Protein AF-A0A2M7J501-F1 (afdb_monomer_lite)

Foldseek 3Di:
DVVLCVLVVVCVVVVDDDDPVNVVVSVVVVVVVVVVVVVVVVVVVVVVVVDDDDDPVVVVVVVCVVVVVVCCVVVVD

Radius of gyration: 19.28 Å; chains: 1; bounding box: 32×40×46 Å

Structure (mmCIF, N/CA/C/O backbone):
data_AF-A0A2M7J501-F1
#
_entry.id   AF-A0A2M7J501-F1
#
loop_
_atom_site.group_PDB
_atom_site.id
_atom_site.type_symbol
_atom_site.label_atom_id
_atom_site.label_alt_id
_atom_site.label_comp_id
_atom_site.label_asym_id
_atom_site.label_entity_id
_atom_site.label_seq_id
_atom_site.pdbx_PDB_ins_code
_atom_site.Cartn_x
_atom_site.Cartn_y
_atom_site.Cartn_z
_atom_site.occupancy
_atom_site.B_iso_or_equiv
_atom_site.auth_seq_id
_atom_site.auth_comp_id
_atom_site.auth_asym_id
_atom_site.auth_atom_id
_atom_site.pdbx_PDB_model_num
ATOM 1 N N . LEU A 1 1 ? -3.639 0.129 -4.435 1.00 62.06 1 LEU A N 1
ATOM 2 C CA . LEU A 1 1 ? -5.100 0.401 -4.272 1.00 62.06 1 LEU A CA 1
ATOM 3 C C . LEU A 1 1 ? -5.887 -0.856 -3.895 1.00 62.06 1 LEU A C 1
ATOM 5 O O . LEU A 1 1 ? -6.726 -0.773 -3.009 1.00 62.06 1 LEU A O 1
ATOM 9 N N . HIS A 1 2 ? -5.573 -2.010 -4.497 1.00 76.69 2 HIS A N 1
ATOM 10 C CA . HIS A 1 2 ? -6.091 -3.328 -4.103 1.00 76.69 2 HIS A CA 1
ATOM 11 C C . HIS A 1 2 ? -6.030 -3.581 -2.582 1.00 76.69 2 HIS A C 1
ATOM 13 O O . HIS A 1 2 ? -7.043 -3.918 -1.979 1.00 76.69 2 HIS A O 1
ATOM 19 N N . ASP A 1 3 ? -4.891 -3.298 -1.945 1.00 72.88 3 ASP A N 1
ATOM 20 C CA . ASP A 1 3 ? -4.687 -3.587 -0.514 1.00 72.88 3 ASP A CA 1
ATOM 21 C C . ASP A 1 3 ? -5.621 -2.779 0.398 1.00 72.88 3 ASP A C 1
ATOM 23 O O . ASP A 1 3 ? -6.123 -3.276 1.400 1.00 72.88 3 ASP A O 1
ATOM 27 N N . VAL A 1 4 ? -5.938 -1.546 0.003 1.00 78.50 4 VAL A N 1
ATOM 28 C CA . VAL A 1 4 ? -6.841 -0.649 0.739 1.00 78.50 4 VAL A CA 1
ATOM 29 C C . VAL A 1 4 ? -8.287 -1.118 0.617 1.00 78.50 4 VAL A C 1
ATOM 31 O O . VAL A 1 4 ? -9.026 -1.112 1.598 1.00 78.50 4 VAL A O 1
ATOM 34 N N . VAL A 1 5 ? -8.683 -1.560 -0.580 1.00 83.25 5 VAL A N 1
ATOM 35 C CA . VAL A 1 5 ? -10.023 -2.103 -0.840 1.00 83.25 5 VAL A CA 1
ATOM 36 C C . VAL A 1 5 ? -10.237 -3.402 -0.064 1.00 83.25 5 VAL A C 1
ATOM 38 O O . VAL A 1 5 ? -11.311 -3.591 0.501 1.00 83.25 5 VAL A O 1
ATOM 41 N N . ILE A 1 6 ? -9.217 -4.260 0.033 1.00 84.38 6 ILE A N 1
ATOM 42 C CA . ILE A 1 6 ? -9.283 -5.485 0.839 1.00 84.38 6 ILE A CA 1
ATOM 43 C C . ILE A 1 6 ? -9.431 -5.161 2.325 1.00 84.38 6 ILE A C 1
ATOM 45 O O . ILE A 1 6 ? -10.311 -5.720 2.974 1.00 84.38 6 ILE A O 1
ATOM 49 N N . ILE A 1 7 ? -8.617 -4.248 2.866 1.00 82.69 7 ILE A N 1
ATOM 50 C CA . ILE A 1 7 ? -8.667 -3.885 4.291 1.00 82.69 7 ILE A CA 1
ATOM 51 C C . ILE A 1 7 ? -10.033 -3.285 4.651 1.00 82.69 7 ILE A C 1
ATOM 53 O O . ILE A 1 7 ? -10.657 -3.713 5.622 1.00 82.69 7 ILE A O 1
ATOM 57 N N . LEU A 1 8 ? -10.532 -2.338 3.852 1.00 83.12 8 LEU A N 1
ATOM 58 C CA . LEU A 1 8 ? -11.843 -1.726 4.080 1.00 83.12 8 LEU A CA 1
ATOM 59 C C . LEU A 1 8 ? -12.991 -2.725 3.880 1.00 83.12 8 LEU A C 1
ATOM 61 O O . LEU A 1 8 ? -13.940 -2.718 4.660 1.00 83.12 8 LEU A O 1
ATOM 65 N N . GLY A 1 9 ? -12.897 -3.612 2.886 1.00 84.38 9 GLY A N 1
ATOM 66 C CA . GLY A 1 9 ? -13.883 -4.667 2.645 1.00 84.38 9 GLY A CA 1
ATOM 67 C C . GLY A 1 9 ? -13.959 -5.681 3.787 1.00 84.38 9 GLY A C 1
ATOM 68 O O . GLY A 1 9 ? -15.052 -6.082 4.182 1.00 84.38 9 GLY A O 1
ATOM 69 N N . PHE A 1 10 ? -12.817 -6.041 4.376 1.00 85.88 10 PHE A N 1
ATOM 70 C CA . PHE A 1 10 ? -12.754 -6.925 5.539 1.00 85.88 10 PHE A CA 1
ATOM 71 C C . PHE A 1 10 ? -13.379 -6.258 6.773 1.00 85.88 10 PHE A C 1
ATOM 73 O O . PHE A 1 10 ? -14.242 -6.842 7.422 1.00 85.88 10 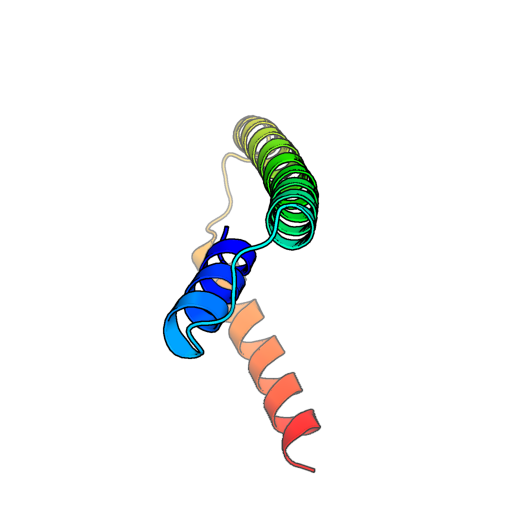PHE A O 1
ATOM 80 N N . PHE A 1 11 ? -13.036 -4.997 7.052 1.00 83.50 11 PHE A N 1
ATOM 81 C CA . PHE A 1 11 ? -13.653 -4.241 8.149 1.00 83.50 11 PHE A CA 1
ATOM 82 C C . PHE A 1 11 ? -15.170 -4.076 7.978 1.00 83.50 11 PHE A C 1
ATOM 84 O O . PHE A 1 11 ? -15.914 -4.235 8.945 1.00 83.50 11 PHE A O 1
ATOM 91 N N . ALA A 1 12 ? -15.636 -3.816 6.753 1.00 84.06 12 ALA A N 1
ATOM 92 C CA . ALA A 1 12 ? -17.059 -3.696 6.447 1.00 84.06 12 ALA A CA 1
ATOM 93 C C . ALA A 1 12 ? -17.818 -5.022 6.637 1.00 84.06 12 ALA A C 1
ATOM 95 O O . ALA A 1 12 ? -18.939 -5.013 7.145 1.00 84.06 12 ALA A O 1
ATOM 96 N N . PHE A 1 13 ? -17.204 -6.155 6.271 1.00 88.75 13 PHE A N 1
ATOM 97 C CA . PHE A 1 13 ? -17.790 -7.488 6.430 1.00 88.75 13 PHE A CA 1
ATOM 98 C C . PHE A 1 13 ? -17.889 -7.919 7.900 1.00 88.75 13 PHE A C 1
ATOM 100 O O . PHE A 1 13 ? -18.915 -8.449 8.318 1.00 88.75 13 PHE A O 1
ATOM 107 N N . PHE A 1 14 ? -16.851 -7.656 8.697 1.00 88.44 14 PHE A N 1
ATOM 108 C CA . PHE A 1 14 ? -16.812 -8.016 10.120 1.00 88.44 14 PHE A CA 1
ATOM 109 C C . PHE A 1 14 ? -17.476 -6.982 11.043 1.00 88.44 14 PHE A C 1
ATOM 111 O O . PHE A 1 14 ? -17.562 -7.223 12.247 1.00 88.44 14 PHE A O 1
ATOM 118 N N . GLN A 1 15 ? -17.960 -5.856 10.497 1.00 82.00 15 GLN A N 1
ATOM 119 C CA . GLN A 1 15 ? -18.589 -4.758 11.250 1.00 82.00 15 GLN A CA 1
ATOM 120 C C . GLN A 1 15 ? -17.705 -4.260 12.412 1.00 82.00 15 GLN A C 1
ATOM 122 O O . GLN A 1 15 ? -18.200 -3.861 13.464 1.00 82.00 15 GLN A O 1
ATOM 127 N N . TRP A 1 16 ? -16.382 -4.315 12.246 1.00 83.56 16 TRP A N 1
ATOM 128 C CA . TRP A 1 16 ? -15.448 -3.885 13.283 1.00 83.56 16 TRP A CA 1
ATOM 129 C C . TRP A 1 16 ? -15.395 -2.365 13.392 1.00 83.56 16 TRP A C 1
ATOM 131 O O . TRP A 1 16 ? -15.499 -1.652 12.392 1.00 83.56 16 TRP A O 1
ATOM 141 N N . GLU A 1 17 ? -15.201 -1.870 14.616 1.00 81.56 17 GLU A N 1
ATOM 142 C CA . GLU A 1 17 ? -15.101 -0.435 14.856 1.00 81.56 17 GLU A CA 1
ATOM 143 C C . GLU A 1 17 ? -13.914 0.162 14.105 1.00 81.56 17 GLU A C 1
ATOM 145 O O . GLU A 1 17 ? -12.751 -0.223 14.272 1.00 81.56 17 GLU A O 1
ATOM 150 N N . PHE A 1 18 ? -14.227 1.151 13.278 1.00 83.56 18 PHE A N 1
ATOM 151 C CA . PHE A 1 18 ? -13.230 1.901 12.547 1.00 83.56 18 PHE A CA 1
ATOM 152 C C . PHE A 1 18 ? -12.634 2.977 13.460 1.00 83.56 18 PHE A C 1
ATOM 154 O O . PHE A 1 18 ? -13.186 4.066 13.614 1.00 83.56 18 PHE A O 1
ATOM 161 N N . SER A 1 19 ? -11.511 2.657 14.105 1.00 87.94 19 SER A N 1
ATOM 162 C CA . SER A 1 19 ? -10.820 3.581 15.008 1.00 87.94 19 SER A CA 1
ATOM 163 C C . SER A 1 19 ? -9.851 4.513 14.268 1.00 87.94 19 SER A C 1
ATOM 165 O O . SER A 1 19 ? -9.385 4.225 13.162 1.00 87.94 19 SER A O 1
ATOM 167 N N . LEU A 1 20 ? -9.476 5.624 14.913 1.00 89.12 20 LEU A N 1
ATOM 168 C CA . LEU A 1 20 ? -8.460 6.554 14.398 1.00 89.12 20 LEU A CA 1
ATOM 169 C C . LEU A 1 20 ? -7.113 5.864 14.123 1.00 89.12 20 LEU A C 1
ATOM 171 O O . LEU A 1 20 ? -6.414 6.231 13.180 1.00 89.12 20 LEU A O 1
ATOM 175 N N . SER A 1 21 ? -6.761 4.839 14.904 1.00 88.56 21 SER A N 1
ATOM 176 C CA . SER A 1 21 ? -5.547 4.045 14.691 1.00 88.56 21 SER A CA 1
ATOM 177 C C . SER A 1 21 ? -5.608 3.235 13.394 1.00 88.56 21 SER A C 1
ATOM 179 O O . SER A 1 21 ? -4.615 3.170 12.671 1.00 88.56 21 SER A O 1
ATOM 181 N N . VAL A 1 22 ? -6.773 2.664 13.063 1.00 85.44 22 VAL A N 1
ATOM 182 C CA . VAL A 1 22 ? -6.986 1.938 11.798 1.00 85.44 22 VAL A CA 1
ATOM 183 C C . VAL A 1 22 ? -6.919 2.906 10.618 1.00 85.44 22 VAL A C 1
ATOM 185 O O . VAL A 1 22 ? -6.237 2.621 9.636 1.00 85.44 22 VAL A O 1
ATOM 188 N N . LEU A 1 23 ? -7.536 4.086 10.735 1.00 86.81 23 LEU A N 1
ATOM 189 C CA . LEU A 1 23 ? -7.436 5.130 9.713 1.00 86.81 23 LEU A CA 1
ATOM 190 C C . LEU A 1 23 ? -5.980 5.549 9.462 1.00 86.81 23 LEU A C 1
ATOM 192 O O . LEU A 1 23 ? -5.552 5.632 8.312 1.00 86.81 23 LEU A O 1
ATOM 196 N N . ALA A 1 24 ? -5.208 5.780 10.527 1.00 89.75 24 ALA A N 1
ATOM 197 C CA . ALA A 1 24 ? -3.798 6.144 10.424 1.00 89.75 24 ALA A CA 1
ATOM 198 C C . ALA A 1 24 ? -2.969 5.048 9.731 1.00 89.75 24 ALA A C 1
ATOM 200 O O . ALA A 1 24 ? -2.155 5.351 8.857 1.00 89.75 24 ALA A O 1
ATOM 201 N N . ALA A 1 25 ? -3.218 3.777 10.062 1.00 86.12 25 ALA A N 1
ATOM 202 C CA . ALA A 1 25 ? -2.565 2.644 9.412 1.00 86.12 25 ALA A CA 1
ATOM 203 C C . ALA A 1 25 ? -2.912 2.555 7.914 1.00 86.12 25 ALA A C 1
ATOM 205 O O . ALA A 1 25 ? -2.023 2.372 7.083 1.00 86.12 25 ALA A O 1
ATOM 206 N N . VAL A 1 26 ? -4.184 2.753 7.548 1.00 86.00 26 VAL A N 1
ATOM 207 C CA . VAL A 1 26 ? -4.631 2.749 6.145 1.00 86.00 26 VAL A CA 1
ATOM 208 C C . VAL A 1 26 ? -3.990 3.890 5.352 1.00 86.00 26 VAL A C 1
ATOM 210 O O . VAL A 1 26 ? -3.533 3.668 4.232 1.00 86.00 26 VAL A O 1
ATOM 213 N N . LEU A 1 27 ? -3.903 5.093 5.927 1.00 86.25 27 LEU A N 1
ATOM 214 C CA . LEU A 1 27 ? -3.250 6.241 5.291 1.00 86.25 27 LEU A CA 1
ATOM 215 C C . LEU A 1 27 ? -1.748 6.014 5.076 1.00 86.25 27 LEU A C 1
ATOM 217 O O . LEU A 1 27 ? -1.225 6.391 4.027 1.00 86.25 27 LEU A O 1
ATOM 221 N N . ALA A 1 28 ? -1.062 5.363 6.018 1.00 87.69 28 ALA A N 1
ATOM 222 C CA . ALA A 1 28 ? 0.350 5.014 5.871 1.00 87.69 28 ALA A CA 1
ATOM 223 C C . ALA A 1 28 ? 0.582 4.028 4.709 1.00 87.69 28 ALA A C 1
ATOM 225 O O . ALA A 1 28 ? 1.456 4.250 3.869 1.00 87.69 28 ALA A O 1
ATOM 226 N N . VAL A 1 29 ? -0.244 2.979 4.611 1.00 85.62 29 VAL A N 1
ATOM 227 C CA . VAL A 1 29 ? -0.183 2.001 3.508 1.00 85.62 29 VAL A CA 1
ATOM 228 C C . VAL A 1 29 ? -0.554 2.648 2.169 1.00 85.62 29 VAL A C 1
ATOM 230 O O . VAL A 1 29 ? 0.105 2.402 1.158 1.00 85.62 29 VAL A O 1
ATOM 233 N N . LEU A 1 30 ? -1.564 3.527 2.154 1.00 86.50 30 LEU A N 1
ATOM 234 C CA . LEU A 1 30 ? -1.920 4.331 0.980 1.00 86.50 30 LEU A CA 1
ATOM 235 C C . LEU A 1 30 ? -0.750 5.189 0.508 1.00 86.50 30 LEU A C 1
ATOM 237 O O . LEU A 1 30 ? -0.449 5.186 -0.681 1.00 86.50 30 LEU A O 1
ATOM 241 N N . GLY A 1 31 ? -0.089 5.898 1.424 1.00 86.75 31 GLY A N 1
ATOM 242 C CA . GLY A 1 31 ? 1.055 6.750 1.108 1.00 86.75 31 GLY A CA 1
ATOM 243 C C . GLY A 1 31 ? 2.183 5.970 0.436 1.00 86.75 31 GLY A C 1
ATOM 244 O O . GLY A 1 31 ? 2.708 6.413 -0.584 1.00 86.75 31 GLY A O 1
ATOM 245 N N . TYR A 1 32 ? 2.492 4.772 0.939 1.00 86.50 32 TYR A N 1
ATOM 246 C CA . TYR A 1 32 ? 3.479 3.886 0.320 1.00 86.50 32 TYR A CA 1
ATOM 247 C C . TYR A 1 32 ? 3.036 3.398 -1.071 1.00 86.50 32 TYR A C 1
ATOM 249 O O . TYR A 1 32 ? 3.765 3.573 -2.047 1.00 86.50 32 TYR A O 1
ATOM 257 N N . SER A 1 33 ? 1.810 2.876 -1.192 1.00 81.06 33 SER A N 1
ATOM 258 C CA . SER A 1 33 ? 1.274 2.335 -2.453 1.00 81.06 33 SER A CA 1
ATOM 259 C C . SER A 1 33 ? 1.150 3.399 -3.554 1.00 81.06 33 SER A C 1
ATOM 261 O O . SER A 1 33 ? 1.433 3.137 -4.728 1.00 81.06 33 SER A O 1
ATOM 263 N N . VAL A 1 34 ? 0.740 4.618 -3.194 1.00 85.50 34 VAL A N 1
ATOM 264 C CA . VAL A 1 34 ? 0.664 5.751 -4.125 1.00 85.50 34 VAL A CA 1
ATOM 265 C C . VAL A 1 34 ? 2.064 6.191 -4.538 1.00 85.50 34 VAL A C 1
ATOM 267 O O . VAL A 1 34 ? 2.288 6.411 -5.725 1.00 85.50 34 VAL A O 1
ATOM 270 N N . ASN A 1 35 ? 3.015 6.265 -3.604 1.00 87.88 35 ASN A N 1
ATOM 271 C CA . ASN A 1 35 ? 4.396 6.621 -3.919 1.00 87.88 35 ASN A CA 1
ATOM 272 C C . ASN A 1 35 ? 5.028 5.632 -4.912 1.00 87.88 35 ASN A C 1
ATOM 274 O O . ASN A 1 35 ? 5.607 6.052 -5.912 1.00 87.88 35 ASN A O 1
ATOM 278 N N . GLU A 1 36 ? 4.853 4.326 -4.697 1.00 84.25 36 GLU A N 1
ATOM 279 C CA . GLU A 1 36 ? 5.303 3.314 -5.660 1.00 84.25 36 GLU A CA 1
ATOM 280 C C . GLU A 1 36 ? 4.627 3.478 -7.023 1.00 84.25 36 GLU A C 1
ATOM 282 O O . GLU A 1 36 ? 5.299 3.452 -8.055 1.00 84.25 36 GLU A O 1
ATOM 287 N N . SER A 1 37 ? 3.314 3.722 -7.038 1.00 82.25 37 SER A N 1
ATOM 288 C CA . SER A 1 37 ? 2.569 3.941 -8.281 1.00 82.25 37 SER A CA 1
ATOM 289 C C . SER A 1 37 ? 3.111 5.143 -9.059 1.00 82.25 37 SER A C 1
ATOM 291 O O . SER A 1 37 ? 3.314 5.042 -10.266 1.00 82.25 37 SER A O 1
ATOM 293 N N . VAL A 1 38 ? 3.397 6.263 -8.387 1.00 88.25 38 VAL A N 1
ATOM 294 C CA . VAL A 1 38 ? 3.952 7.473 -9.017 1.00 88.25 38 VAL A CA 1
ATOM 295 C C . VAL A 1 38 ? 5.321 7.193 -9.638 1.00 88.25 38 VAL A C 1
ATOM 297 O O . VAL A 1 38 ? 5.533 7.546 -10.795 1.00 88.25 38 VAL A O 1
ATOM 300 N N . VAL A 1 39 ? 6.219 6.501 -8.928 1.00 88.19 39 VAL A N 1
ATOM 301 C CA . VAL A 1 39 ? 7.546 6.127 -9.456 1.00 88.19 39 VAL A CA 1
ATOM 302 C C . VAL A 1 39 ? 7.421 5.210 -10.676 1.00 88.19 39 VAL A C 1
ATOM 304 O O . VAL A 1 39 ? 8.150 5.372 -11.658 1.00 88.19 39 VAL A O 1
ATOM 307 N N . VAL A 1 40 ? 6.479 4.263 -10.648 1.00 81.12 40 VAL A N 1
ATOM 308 C CA . VAL A 1 40 ? 6.190 3.385 -11.789 1.00 81.12 40 VAL A CA 1
ATOM 309 C C . VAL A 1 40 ? 5.644 4.185 -12.971 1.00 81.12 40 VAL A C 1
ATOM 311 O O . VAL A 1 40 ? 6.124 3.997 -14.087 1.00 81.12 40 VAL A O 1
ATOM 314 N N . PHE A 1 41 ? 4.704 5.110 -12.755 1.00 81.94 41 PHE A N 1
ATOM 315 C CA . PHE A 1 41 ? 4.187 5.986 -13.812 1.00 81.94 41 PHE A CA 1
ATOM 316 C C . PHE A 1 41 ? 5.279 6.864 -14.426 1.00 81.94 41 PHE A C 1
ATOM 318 O O . PHE A 1 41 ? 5.322 7.017 -15.649 1.00 81.94 41 PHE A O 1
ATOM 325 N N . ASP A 1 42 ? 6.196 7.382 -13.612 1.00 88.06 42 ASP A N 1
ATOM 326 C CA . ASP A 1 42 ? 7.326 8.171 -14.099 1.00 88.06 42 ASP A CA 1
ATOM 327 C C . ASP A 1 42 ? 8.285 7.314 -14.933 1.00 88.06 42 ASP A C 1
ATOM 329 O O . ASP A 1 42 ? 8.674 7.694 -16.039 1.00 88.06 42 ASP A O 1
ATOM 333 N N . ARG A 1 43 ? 8.576 6.090 -14.481 1.00 82.38 43 ARG A N 1
ATOM 334 C CA . ARG A 1 43 ? 9.396 5.127 -15.227 1.00 82.38 43 ARG A CA 1
ATOM 335 C C . ARG A 1 43 ? 8.726 4.661 -16.522 1.00 82.38 43 ARG A C 1
ATOM 337 O O . ARG A 1 43 ? 9.413 4.482 -17.527 1.00 82.38 43 ARG A O 1
ATOM 344 N N . ILE A 1 44 ? 7.400 4.501 -16.540 1.00 77.56 44 ILE A N 1
ATOM 345 C CA . ILE A 1 44 ? 6.625 4.242 -17.764 1.00 77.56 44 ILE A CA 1
ATOM 346 C C . ILE A 1 44 ? 6.781 5.420 -18.720 1.00 77.56 44 ILE A C 1
ATOM 348 O O . ILE A 1 44 ? 7.112 5.204 -19.882 1.00 77.56 44 ILE A O 1
ATOM 352 N N . ARG A 1 45 ? 6.616 6.657 -18.242 1.00 82.75 45 ARG A N 1
ATOM 353 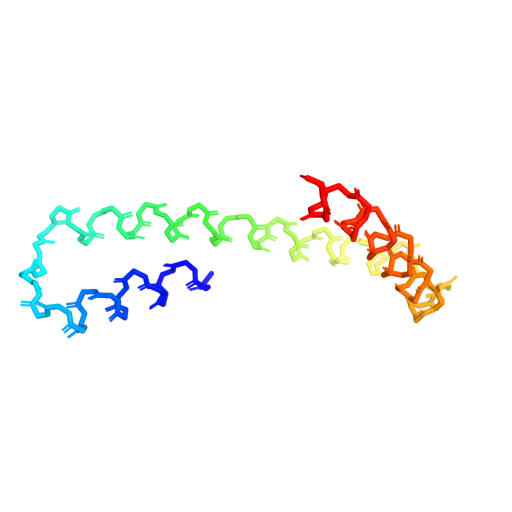C CA . ARG A 1 45 ? 6.773 7.873 -19.051 1.00 82.75 45 ARG A CA 1
ATOM 354 C C . ARG A 1 45 ? 8.180 7.993 -19.638 1.00 82.75 45 ARG A C 1
ATOM 356 O O . ARG A 1 45 ? 8.336 8.379 -20.796 1.00 82.75 45 ARG A O 1
ATOM 363 N N . GLU A 1 46 ? 9.197 7.630 -18.864 1.00 80.25 46 GLU A N 1
ATOM 364 C CA . GLU A 1 46 ? 10.593 7.643 -19.296 1.00 80.25 46 GLU A CA 1
ATOM 365 C C . GLU A 1 46 ? 10.895 6.546 -20.334 1.00 80.25 46 GLU A C 1
ATOM 367 O O . GLU A 1 46 ? 11.530 6.812 -21.358 1.00 80.25 46 GLU A O 1
ATOM 372 N N . ASN A 1 47 ? 10.378 5.331 -20.127 1.00 69.12 47 ASN A N 1
ATOM 373 C CA . ASN A 1 47 ? 10.513 4.212 -21.065 1.00 69.12 47 ASN A CA 1
ATOM 374 C C . ASN A 1 47 ? 9.720 4.427 -22.359 1.00 69.12 47 ASN A C 1
ATOM 376 O O . ASN A 1 47 ? 10.216 4.093 -23.434 1.00 69.12 47 ASN A O 1
ATOM 380 N N . PHE A 1 48 ? 8.547 5.064 -22.294 1.00 67.31 48 PHE A N 1
ATOM 381 C CA . PHE A 1 48 ? 7.758 5.445 -23.472 1.00 67.31 48 PHE A CA 1
ATOM 382 C C . PHE A 1 48 ? 8.530 6.405 -24.388 1.00 67.31 48 PHE A C 1
ATOM 384 O O . PHE A 1 48 ? 8.348 6.416 -25.604 1.00 67.31 48 PHE A O 1
ATOM 391 N N . ARG A 1 49 ? 9.445 7.190 -23.807 1.00 63.00 49 ARG A N 1
ATOM 392 C CA . ARG A 1 49 ? 10.344 8.089 -24.535 1.00 63.00 49 ARG A CA 1
ATOM 393 C C . ARG A 1 49 ? 11.573 7.368 -25.115 1.00 63.00 49 ARG A C 1
ATOM 395 O O . ARG A 1 49 ? 12.191 7.908 -26.029 1.00 63.00 49 ARG A O 1
ATOM 402 N N . LYS A 1 50 ? 11.921 6.170 -24.617 1.00 58.44 50 LYS A N 1
ATOM 403 C CA . LYS A 1 50 ? 13.133 5.397 -24.973 1.00 58.44 50 LYS A CA 1
ATOM 404 C C . LYS A 1 50 ? 12.876 4.163 -25.858 1.00 58.44 50 LYS A C 1
ATOM 406 O O . LYS A 1 50 ? 13.769 3.785 -26.609 1.00 58.44 50 LYS A O 1
ATOM 411 N N . MET A 1 51 ? 11.698 3.537 -25.823 1.00 55.06 51 MET A N 1
ATOM 412 C CA . MET A 1 51 ? 11.444 2.252 -26.499 1.00 55.06 51 MET A CA 1
ATOM 413 C C . MET A 1 51 ? 10.230 2.315 -27.437 1.00 55.06 51 MET A C 1
ATOM 415 O O . MET A 1 51 ? 9.092 2.151 -27.018 1.00 55.06 51 MET A O 1
ATOM 419 N N . ARG A 1 52 ? 10.480 2.526 -28.739 1.00 53.56 52 ARG A N 1
ATOM 420 C CA . ARG A 1 52 ? 9.445 2.633 -29.791 1.00 53.56 52 ARG A CA 1
ATOM 421 C C . ARG A 1 52 ? 9.145 1.309 -30.533 1.00 53.56 52 ARG A C 1
ATOM 423 O O . ARG A 1 52 ? 8.367 1.338 -31.479 1.00 53.56 52 ARG A O 1
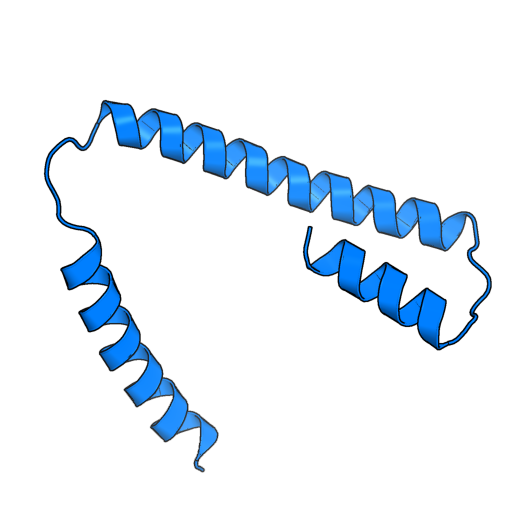ATOM 430 N N . ARG A 1 53 ? 9.777 0.166 -30.208 1.00 53.22 53 ARG A N 1
ATOM 431 C CA . ARG A 1 53 ? 9.717 -1.058 -31.054 1.00 53.22 53 ARG A CA 1
ATOM 432 C C . ARG A 1 53 ? 9.912 -2.400 -30.317 1.00 53.22 53 ARG A C 1
ATOM 434 O O . ARG A 1 53 ? 10.917 -3.064 -30.539 1.00 53.22 53 ARG A O 1
ATOM 441 N N . ALA A 1 54 ? 8.969 -2.834 -29.485 1.00 55.28 54 ALA A N 1
ATOM 442 C CA . ALA A 1 54 ? 8.878 -4.251 -29.103 1.00 55.28 54 ALA A CA 1
ATOM 443 C C . ALA A 1 54 ? 7.419 -4.625 -28.815 1.00 55.28 54 ALA A C 1
ATOM 445 O O . ALA A 1 54 ? 6.743 -3.906 -28.078 1.00 55.28 54 ALA A O 1
ATOM 446 N N . GLU A 1 55 ? 6.932 -5.715 -29.414 1.00 63.78 55 GLU A N 1
ATOM 447 C CA . GLU A 1 55 ? 5.579 -6.217 -29.174 1.00 63.78 55 GLU A CA 1
ATOM 448 C C . GLU A 1 55 ? 5.500 -6.937 -27.828 1.00 63.78 55 GLU A C 1
ATOM 450 O O . GLU A 1 55 ? 6.179 -7.924 -27.557 1.00 63.78 55 GLU A O 1
ATOM 455 N N . VAL A 1 56 ? 4.645 -6.394 -26.969 1.00 57.91 56 VAL A N 1
ATOM 456 C CA . VAL A 1 56 ? 4.476 -6.781 -25.566 1.00 57.91 56 VAL A CA 1
ATOM 457 C C . VAL A 1 56 ? 3.795 -8.149 -25.428 1.00 57.91 56 VAL A C 1
ATOM 459 O O . VAL A 1 56 ? 4.031 -8.855 -24.450 1.00 57.91 56 VAL A O 1
ATOM 462 N N . HIS A 1 57 ? 2.998 -8.557 -26.418 1.00 61.88 57 HIS A N 1
ATOM 463 C CA . HIS A 1 57 ? 2.234 -9.805 -26.376 1.00 61.88 57 HIS A CA 1
ATOM 464 C C . HIS A 1 57 ? 3.115 -11.059 -26.354 1.00 61.88 57 HIS A C 1
ATOM 466 O O . HIS A 1 57 ? 2.896 -11.942 -25.528 1.00 61.88 57 HIS A O 1
ATOM 472 N N . GLU A 1 58 ? 4.149 -11.116 -27.193 1.00 66.25 58 GLU A N 1
ATOM 473 C CA . GLU A 1 58 ? 5.009 -12.301 -27.309 1.00 66.25 58 GLU A CA 1
ATOM 474 C C . GLU A 1 58 ? 5.863 -12.521 -26.045 1.00 66.25 58 GLU A C 1
ATOM 476 O O . GLU A 1 58 ? 6.095 -13.650 -25.605 1.00 66.25 58 GLU A O 1
ATOM 481 N N . ILE A 1 59 ? 6.270 -11.424 -25.398 1.00 63.09 59 ILE A N 1
ATOM 482 C CA . ILE A 1 59 ? 7.025 -11.461 -24.139 1.00 63.09 59 ILE A CA 1
ATOM 483 C C . ILE A 1 59 ? 6.130 -11.934 -22.980 1.00 63.09 59 ILE A C 1
ATOM 485 O O . ILE A 1 59 ? 6.585 -12.706 -22.132 1.00 63.09 59 ILE A O 1
ATOM 489 N N . ILE A 1 60 ? 4.861 -11.508 -22.945 1.00 66.38 60 ILE A N 1
ATOM 490 C CA . ILE A 1 60 ? 3.900 -11.898 -21.901 1.00 66.38 60 ILE A CA 1
ATOM 491 C C . ILE A 1 60 ? 3.546 -13.387 -22.001 1.00 66.38 60 ILE A C 1
ATOM 493 O O . ILE A 1 60 ? 3.620 -14.089 -20.990 1.00 66.38 60 ILE A O 1
ATOM 497 N N . ASP A 1 61 ? 3.243 -13.894 -23.198 1.00 72.88 61 ASP A N 1
ATOM 498 C CA . ASP A 1 61 ? 2.883 -15.307 -23.389 1.00 72.88 61 ASP A CA 1
ATOM 499 C C . ASP A 1 61 ? 4.025 -16.257 -22.994 1.00 72.88 61 ASP A C 1
ATOM 501 O O . ASP A 1 61 ? 3.806 -17.281 -22.331 1.00 72.88 61 ASP A O 1
ATOM 505 N N . ASN A 1 62 ? 5.275 -15.898 -23.316 1.00 71.38 62 ASN A N 1
ATOM 506 C CA . ASN A 1 62 ? 6.433 -16.702 -22.919 1.00 71.38 62 ASN A CA 1
ATOM 507 C C . ASN A 1 62 ? 6.634 -16.709 -21.394 1.00 71.38 62 ASN A C 1
ATOM 509 O O . ASN A 1 62 ? 6.931 -17.750 -20.799 1.00 71.38 62 ASN A O 1
ATOM 513 N N . ALA A 1 63 ? 6.450 -15.555 -20.749 1.00 64.75 63 ALA A N 1
ATOM 514 C CA . ALA A 1 63 ? 6.637 -15.402 -19.312 1.00 64.75 63 ALA A CA 1
ATOM 515 C C . ALA A 1 63 ? 5.569 -16.156 -18.501 1.00 64.75 63 ALA A C 1
ATOM 517 O O . ALA A 1 63 ? 5.913 -16.833 -17.525 1.00 64.75 63 ALA A O 1
ATOM 518 N N . ILE A 1 64 ? 4.300 -16.103 -18.923 1.00 73.06 64 ILE A N 1
ATOM 519 C CA . ILE A 1 64 ? 3.201 -16.844 -18.285 1.00 73.06 64 ILE A CA 1
ATOM 520 C C . ILE A 1 64 ? 3.457 -18.349 -18.394 1.00 73.06 64 ILE A C 1
ATOM 522 O O . ILE A 1 64 ? 3.442 -19.047 -17.380 1.00 73.06 64 ILE A O 1
ATOM 526 N N . THR A 1 65 ? 3.800 -18.837 -19.588 1.00 76.06 65 THR A N 1
ATOM 527 C CA . THR A 1 65 ? 4.075 -20.263 -19.831 1.00 76.06 65 THR A CA 1
AT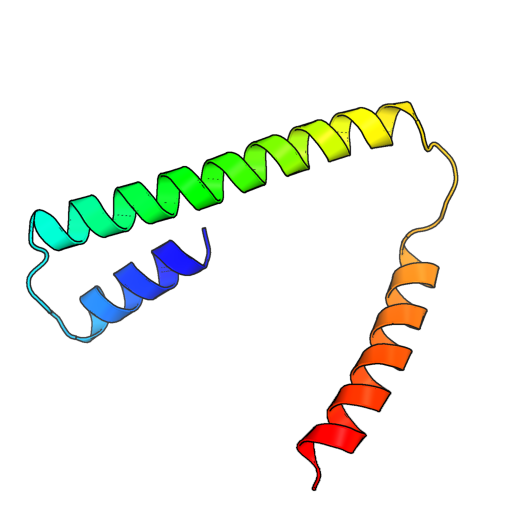OM 528 C C . THR A 1 65 ? 5.222 -20.789 -18.958 1.00 76.06 65 THR A C 1
ATOM 530 O O . THR A 1 65 ? 5.122 -21.862 -18.352 1.00 76.06 65 THR A O 1
ATOM 533 N N . ARG A 1 66 ? 6.311 -20.018 -18.822 1.00 69.69 66 ARG A N 1
ATOM 534 C CA . ARG A 1 66 ? 7.458 -20.388 -17.972 1.00 69.69 66 ARG A CA 1
ATOM 535 C C . ARG A 1 66 ? 7.140 -20.345 -16.479 1.00 69.69 66 ARG A C 1
ATOM 537 O O . ARG A 1 66 ? 7.626 -21.192 -15.729 1.00 69.69 66 ARG A O 1
ATOM 544 N N . THR A 1 67 ? 6.345 -19.373 -16.044 1.00 68.06 67 THR A N 1
ATOM 545 C CA . THR A 1 67 ? 6.037 -19.184 -14.620 1.00 68.06 67 THR A CA 1
ATOM 546 C C . THR A 1 67 ? 5.005 -20.199 -14.148 1.00 68.06 67 THR A C 1
ATOM 548 O O . THR A 1 67 ? 5.217 -20.838 -13.123 1.00 68.06 67 THR A O 1
ATOM 551 N N . MET A 1 68 ? 3.962 -20.448 -14.945 1.00 67.81 68 MET A N 1
ATOM 552 C CA . MET A 1 68 ? 2.940 -21.453 -14.652 1.00 67.81 68 MET A CA 1
ATOM 553 C C . MET A 1 68 ? 3.544 -22.860 -14.547 1.00 67.81 68 MET A C 1
ATOM 555 O O . MET A 1 68 ? 3.221 -23.596 -13.617 1.00 67.81 68 MET A O 1
ATOM 559 N N . SER A 1 69 ? 4.497 -23.201 -15.425 1.00 64.50 69 SER A N 1
ATOM 560 C CA . SER A 1 69 ? 5.231 -24.474 -15.343 1.00 64.50 69 SER A CA 1
ATOM 561 C C . SER A 1 69 ? 6.003 -24.613 -14.024 1.00 64.50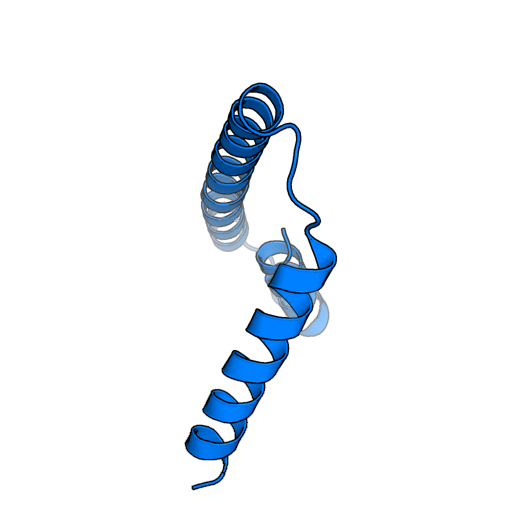 69 SER A C 1
ATOM 563 O O . SER A 1 69 ? 5.986 -25.675 -13.410 1.00 64.50 69 SER A O 1
ATOM 565 N N . ARG A 1 70 ? 6.647 -23.537 -13.544 1.00 60.38 70 ARG A N 1
ATOM 566 C CA . ARG A 1 70 ? 7.348 -23.536 -12.247 1.00 60.38 70 ARG A CA 1
ATOM 567 C C . ARG A 1 70 ? 6.385 -23.640 -11.065 1.00 60.38 70 ARG A C 1
ATOM 569 O O . ARG A 1 70 ? 6.652 -24.399 -10.142 1.00 60.38 70 ARG A O 1
ATOM 576 N N . THR A 1 71 ? 5.271 -22.916 -11.093 1.00 62.91 71 THR A N 1
ATOM 577 C CA . THR A 1 71 ? 4.289 -22.914 -10.001 1.00 62.91 71 THR A CA 1
ATOM 578 C C . THR A 1 71 ? 3.608 -24.277 -9.851 1.00 62.91 71 THR A C 1
ATOM 580 O O . THR A 1 71 ? 3.494 -24.767 -8.732 1.00 62.91 71 THR A O 1
ATOM 583 N N . ILE A 1 72 ? 3.230 -24.940 -10.949 1.00 64.19 72 ILE A N 1
ATOM 584 C CA . ILE A 1 72 ? 2.595 -26.270 -10.897 1.00 64.19 72 ILE A CA 1
ATOM 585 C C . ILE A 1 72 ? 3.555 -27.327 -10.327 1.00 64.19 72 ILE A C 1
ATOM 587 O O . ILE A 1 72 ? 3.141 -28.158 -9.525 1.00 64.19 72 ILE A O 1
ATOM 591 N N . ILE A 1 73 ? 4.841 -27.272 -10.686 1.00 61.66 73 ILE A N 1
ATOM 592 C CA . ILE A 1 73 ? 5.840 -28.242 -10.210 1.00 61.66 73 ILE A CA 1
ATOM 593 C C . ILE A 1 73 ? 6.184 -28.027 -8.726 1.00 61.66 73 ILE A C 1
ATOM 595 O O . ILE A 1 73 ? 6.488 -28.992 -8.037 1.00 61.66 73 ILE A O 1
ATOM 599 N N . THR A 1 74 ? 6.137 -26.790 -8.214 1.00 55.53 74 THR A N 1
ATOM 600 C CA . THR A 1 74 ? 6.496 -26.485 -6.812 1.00 55.53 74 THR A CA 1
ATOM 601 C C . THR A 1 74 ? 5.315 -26.544 -5.836 1.00 55.53 74 THR A C 1
ATOM 603 O O . THR A 1 74 ? 5.533 -26.822 -4.664 1.00 55.53 74 THR A O 1
ATOM 606 N N . HIS A 1 75 ? 4.075 -26.309 -6.281 1.00 55.28 75 HIS A N 1
ATOM 607 C CA . HIS A 1 75 ? 2.883 -26.382 -5.416 1.00 55.28 75 HIS A CA 1
ATOM 608 C C . HIS A 1 75 ? 2.127 -27.723 -5.496 1.00 55.28 75 HIS A C 1
ATOM 610 O O . HIS A 1 75 ? 1.141 -27.900 -4.785 1.00 55.28 75 HIS A O 1
ATOM 616 N N . GLY A 1 76 ? 2.552 -28.646 -6.367 1.00 52.66 76 GLY A N 1
ATOM 617 C CA . GLY A 1 76 ? 1.954 -29.978 -6.536 1.00 52.66 76 GLY A CA 1
ATOM 618 C C . GLY A 1 76 ? 2.604 -31.102 -5.718 1.00 52.66 76 GLY A C 1
ATOM 619 O O . GLY A 1 76 ? 2.221 -32.257 -5.892 1.00 52.66 76 GLY A O 1
ATOM 620 N N . SER A 1 77 ? 3.583 -30.784 -4.866 1.00 43.03 77 SER A N 1
ATOM 621 C CA . SER A 1 77 ? 4.304 -31.719 -3.987 1.00 43.03 77 SER A CA 1
ATOM 622 C C 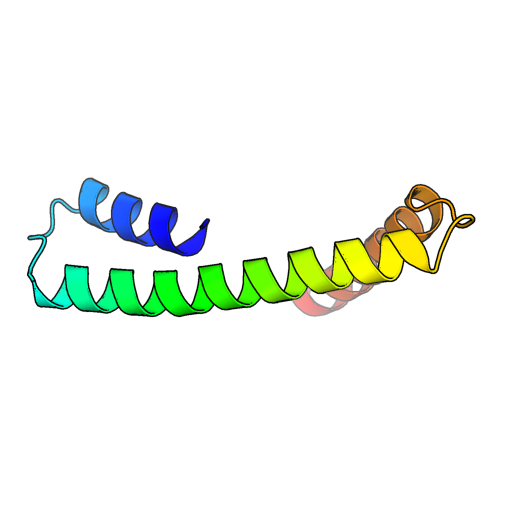. SER A 1 77 ? 4.179 -31.323 -2.527 1.00 43.03 77 SER A C 1
ATOM 624 O O . SER A 1 77 ? 4.353 -30.111 -2.267 1.00 43.03 77 SER A O 1
#

Sequence (77 aa):
LHDVVIILGFFAFFQWEFSLSVLAAVLAVLGYSVNESVVVFDRIRENFRKMRRAEVHEIIDNAITRTMSRTIITHGS

Secondary structure (DSSP, 8-state):
-HHHHHHHHHHHHHT----HHHHHHHHHHHHHHHHHHHHHHHHHHHHHHH-----HHHHHHHHHHHHHHHHHHHH--

pLDDT: mean 75.3, std 12.02, range [43.03, 89.75]